Protein AF-A0A7S1Y754-F1 (afdb_monomer_lite)

InterPro domains:
  IPR017932 Glutamine amidotransferase type 2 domain [PS51278] (1-113)

Secondary structure (DSSP, 8-state):
----SB-TTSPBTT------------SSS---STTSS-EE-S--EEEEEEE---TT-SSPEEEEEEE--EE--SS---EEEETTEEEEHHHHHHHHHHHHSS--S-SSGGG--

Sequence (113 aa):
VQSDAFDRAGKIRRGIRGFFGHTRFATTSKATFEGTHPHQWTPPQLRRVYLEESMNSPTPRITTLRVESYISHNGDFDFFRVNDKYYDLHSIQLWLERATGSPMPAAVDSAAI

Organism: NCBI:txid210454

Foldseek 3Di:
DDDDLADPVGDGDPDDPDDDADDEDDPDPDDDPLLGDWAWQDDWDWDWDFADDDPPDPGTDTDTDTDTDTDADYDQDQWDQDPNDIDGLVRQQVVSCVVRVGHQRDPDSGRRD

Radius of gyration: 17.81 Å; chains: 1; bounding box: 39×37×42 Å

pLDDT: mean 77.61, std 12.86, range [39.53, 95.19]

Structure (mmCIF, N/CA/C/O backbone):
data_AF-A0A7S1Y754-F1
#
_entry.id   AF-A0A7S1Y754-F1
#
loop_
_atom_site.group_PDB
_atom_site.id
_atom_site.type_symbol
_atom_site.label_atom_id
_atom_site.label_alt_id
_atom_site.label_comp_id
_atom_site.label_asym_id
_atom_site.label_entity_id
_atom_site.label_seq_id
_atom_site.pdbx_PDB_ins_code
_atom_site.Cartn_x
_atom_site.Cartn_y
_atom_site.Cartn_z
_atom_site.occupancy
_atom_site.B_iso_or_equiv
_atom_site.auth_seq_id
_atom_site.auth_comp_id
_atom_site.auth_asym_id
_atom_site.auth_atom_id
_atom_site.pdbx_PDB_model_num
ATOM 1 N N . VAL A 1 1 ? -19.010 3.529 26.899 1.00 39.53 1 VAL A N 1
ATOM 2 C CA . VAL A 1 1 ? -17.865 4.045 27.683 1.00 39.53 1 VAL A CA 1
ATOM 3 C C . VAL A 1 1 ? -16.703 4.215 26.723 1.00 39.53 1 VAL A C 1
ATOM 5 O O . VAL A 1 1 ? -16.173 3.234 26.224 1.00 39.53 1 VAL A O 1
ATOM 8 N N . GLN A 1 2 ? -16.452 5.461 26.336 1.00 40.62 2 GLN A N 1
ATOM 9 C CA . GLN A 1 2 ? -15.443 5.878 25.366 1.00 40.62 2 GLN A CA 1
ATOM 10 C C . GLN A 1 2 ? -14.132 6.034 26.146 1.00 40.62 2 GLN A C 1
ATOM 12 O O . GLN A 1 2 ? -14.094 6.839 27.068 1.00 40.62 2 GLN A O 1
ATOM 17 N N . SER A 1 3 ? -13.102 5.234 25.867 1.00 45.09 3 SER A N 1
ATOM 18 C CA . SER A 1 3 ? -11.825 5.335 26.589 1.00 45.09 3 SER A CA 1
ATOM 19 C C . SER A 1 3 ? -10.647 5.522 25.630 1.00 45.09 3 SER A C 1
ATOM 21 O O . SER A 1 3 ? -10.145 4.568 25.041 1.00 45.09 3 SER A O 1
ATOM 23 N N . ASP A 1 4 ? -10.236 6.783 25.486 1.00 48.28 4 ASP A N 1
ATOM 24 C CA . ASP A 1 4 ? -8.884 7.275 25.794 1.00 48.28 4 ASP A CA 1
ATOM 25 C C . ASP A 1 4 ? -7.648 6.646 25.129 1.00 48.28 4 ASP A C 1
ATOM 27 O O . ASP A 1 4 ? -6.551 6.692 25.688 1.00 48.28 4 ASP A O 1
ATOM 31 N N . ALA A 1 5 ? -7.753 6.143 23.899 1.00 56.75 5 ALA A N 1
ATOM 32 C CA . ALA A 1 5 ? -6.554 5.762 23.145 1.00 56.75 5 ALA A CA 1
ATOM 33 C C . ALA A 1 5 ? -5.685 6.970 22.730 1.00 56.75 5 ALA A C 1
ATOM 35 O O . ALA A 1 5 ? -4.492 6.804 22.482 1.00 56.75 5 ALA A O 1
ATOM 36 N N . PHE A 1 6 ? -6.245 8.185 22.678 1.00 56.06 6 PHE A N 1
ATOM 37 C CA . PHE A 1 6 ? -5.576 9.380 22.153 1.00 56.06 6 PHE A CA 1
ATOM 38 C C . PHE A 1 6 ? -5.581 10.533 23.160 1.00 56.06 6 PHE A C 1
ATOM 40 O O . PHE A 1 6 ? -6.542 10.712 23.906 1.00 56.06 6 PHE A O 1
ATOM 47 N N . ASP A 1 7 ? -4.506 11.320 23.201 1.00 66.31 7 ASP A N 1
ATOM 48 C CA . ASP A 1 7 ? -4.495 12.592 23.922 1.00 66.31 7 ASP A CA 1
ATOM 49 C C . ASP A 1 7 ? -5.238 13.696 23.141 1.00 66.31 7 ASP A C 1
ATOM 51 O O . ASP A 1 7 ? -5.651 13.511 21.995 1.00 66.31 7 ASP A O 1
ATOM 55 N N . ARG A 1 8 ? -5.412 14.872 23.763 1.00 55.56 8 ARG A N 1
ATOM 56 C CA . ARG A 1 8 ? -6.086 16.029 23.139 1.00 55.56 8 ARG A CA 1
ATOM 57 C C . ARG A 1 8 ? -5.368 16.557 21.885 1.00 55.56 8 ARG A C 1
ATOM 59 O O . ARG A 1 8 ? -5.959 17.340 21.153 1.00 55.56 8 ARG A O 1
ATOM 66 N N . ALA A 1 9 ? -4.127 16.134 21.641 1.00 60.53 9 ALA A N 1
ATOM 67 C CA . ALA A 1 9 ? -3.339 16.454 20.454 1.00 60.53 9 ALA A CA 1
ATOM 68 C C . ALA A 1 9 ? -3.352 15.317 19.408 1.00 60.53 9 ALA A C 1
ATOM 70 O O . ALA A 1 9 ? -2.640 15.393 18.409 1.00 60.53 9 ALA A O 1
ATOM 71 N N . GLY A 1 10 ? -4.141 14.256 19.622 1.00 55.06 10 GLY A N 1
ATOM 72 C CA . GLY A 1 10 ? -4.284 13.130 18.701 1.00 55.06 10 GLY A CA 1
ATOM 73 C C . GLY A 1 10 ? -3.158 12.091 18.755 1.00 55.06 10 GLY A C 1
ATOM 74 O O . GLY A 1 10 ? -3.099 11.232 17.872 1.00 55.06 10 GLY A O 1
ATOM 75 N N . LYS A 1 11 ? -2.267 12.126 19.758 1.00 54.72 11 LYS A N 1
ATOM 76 C CA . LYS A 1 11 ? -1.202 11.120 19.937 1.00 54.72 11 LYS A CA 1
ATOM 77 C C . LYS A 1 11 ? -1.704 9.911 20.715 1.00 54.72 11 LYS A C 1
ATOM 79 O O . LYS A 1 11 ? -2.455 10.059 21.675 1.00 54.72 11 LYS A O 1
ATOM 84 N N . ILE A 1 12 ? -1.243 8.718 20.335 1.00 59.72 12 ILE A N 1
ATOM 85 C CA . ILE A 1 12 ? -1.601 7.469 21.019 1.00 59.72 12 ILE A CA 1
ATOM 86 C C . ILE A 1 12 ? -1.026 7.486 22.442 1.00 59.72 12 ILE A C 1
ATOM 88 O O . ILE A 1 12 ? 0.193 7.525 22.631 1.00 59.72 12 ILE A O 1
ATOM 92 N N . ARG A 1 13 ? -1.892 7.418 23.454 1.00 55.09 13 ARG A N 1
ATOM 93 C CA . ARG A 1 13 ? -1.487 7.246 24.852 1.00 55.09 13 ARG A CA 1
ATOM 94 C C . ARG A 1 13 ? -0.952 5.824 25.031 1.00 55.09 13 ARG A C 1
ATOM 96 O O . ARG A 1 13 ? -1.676 4.866 24.794 1.00 55.09 13 ARG A O 1
ATOM 103 N N . ARG A 1 14 ? 0.313 5.688 25.454 1.00 57.19 14 ARG A N 1
ATOM 104 C CA . ARG A 1 14 ? 1.014 4.394 25.639 1.00 57.19 14 ARG A CA 1
ATOM 105 C C . ARG A 1 14 ? 1.164 3.546 24.361 1.00 57.19 14 ARG A C 1
ATOM 107 O O . ARG A 1 14 ? 1.377 2.342 24.453 1.00 57.19 14 ARG A O 1
ATOM 114 N N . GLY A 1 15 ? 1.072 4.153 23.177 1.00 52.59 15 GLY A N 1
ATOM 115 C CA . GLY A 1 15 ? 1.297 3.449 21.914 1.00 52.59 15 GLY A CA 1
ATOM 116 C C . GLY A 1 15 ? 2.775 3.136 21.702 1.00 52.59 15 GLY A C 1
ATOM 117 O O . GLY A 1 15 ? 3.618 4.025 21.830 1.00 52.59 15 GLY A O 1
ATOM 118 N N . ILE A 1 16 ? 3.092 1.891 21.347 1.00 55.91 16 ILE A N 1
ATOM 119 C CA . ILE A 1 16 ? 4.417 1.542 20.829 1.00 55.91 16 ILE A CA 1
ATOM 120 C C . ILE A 1 16 ? 4.526 2.171 19.440 1.00 55.91 16 ILE A C 1
ATOM 122 O O . ILE A 1 16 ? 3.724 1.881 18.554 1.00 55.91 16 ILE A O 1
ATOM 126 N N . ARG A 1 17 ? 5.506 3.056 19.251 1.00 61.12 17 ARG A N 1
ATOM 127 C CA . ARG A 1 17 ? 5.850 3.566 17.925 1.00 61.12 17 ARG A CA 1
ATOM 128 C C . ARG A 1 17 ? 6.731 2.511 17.261 1.00 61.12 17 ARG A C 1
ATOM 130 O O . ARG A 1 17 ? 7.913 2.416 17.577 1.00 61.12 17 ARG A O 1
ATOM 137 N N . GLY A 1 18 ? 6.130 1.669 16.426 1.00 64.44 18 GLY A N 1
ATOM 138 C CA . GLY A 1 18 ? 6.881 0.721 15.611 1.00 64.44 18 GLY A CA 1
ATOM 139 C C . GLY A 1 18 ? 7.705 1.478 14.574 1.00 64.44 18 GLY A C 1
ATOM 140 O O . GLY A 1 18 ? 7.185 2.370 13.906 1.00 64.44 18 GLY A O 1
ATOM 141 N N . PHE A 1 19 ? 8.990 1.150 14.467 1.00 71.25 19 PHE A N 1
ATOM 142 C CA . PHE A 1 19 ? 9.811 1.571 13.338 1.00 71.25 19 PHE A CA 1
ATOM 143 C C . PHE A 1 19 ? 9.775 0.451 12.309 1.00 71.25 19 PHE A C 1
ATOM 145 O O . PHE A 1 19 ? 10.216 -0.662 12.589 1.00 71.25 19 PHE A O 1
ATOM 152 N N . PHE A 1 20 ? 9.229 0.750 11.137 1.00 72.44 20 PHE A N 1
ATOM 153 C CA . PHE A 1 20 ? 9.139 -0.188 10.030 1.00 72.44 20 PHE A CA 1
ATOM 154 C C . PHE A 1 20 ? 10.071 0.303 8.931 1.00 72.44 20 PHE A C 1
ATOM 156 O O . PHE A 1 20 ? 9.955 1.436 8.469 1.00 72.44 20 PHE A O 1
ATOM 163 N N . GLY A 1 21 ? 11.024 -0.540 8.558 1.00 78.50 21 GLY A N 1
ATOM 164 C CA . GLY A 1 21 ? 11.944 -0.301 7.457 1.00 78.50 21 GLY A CA 1
ATOM 165 C C . GLY A 1 21 ? 11.950 -1.508 6.536 1.00 78.50 21 GLY A C 1
ATOM 166 O O . GLY A 1 21 ? 11.627 -2.619 6.958 1.00 78.50 21 GLY A O 1
ATOM 167 N N . HIS A 1 22 ? 12.314 -1.285 5.280 1.00 81.69 22 HIS A N 1
ATOM 168 C CA . HIS A 1 22 ? 12.379 -2.336 4.282 1.00 81.69 22 HIS A CA 1
ATOM 169 C C . HIS A 1 22 ? 13.625 -2.147 3.413 1.00 81.69 22 HIS A C 1
ATOM 171 O O . HIS A 1 22 ? 13.834 -1.089 2.820 1.00 8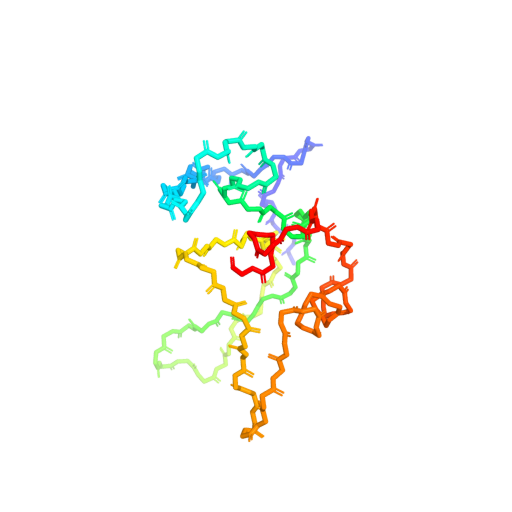1.69 22 HIS A O 1
ATOM 177 N N . THR A 1 23 ? 14.465 -3.177 3.343 1.00 79.94 23 THR A N 1
ATOM 178 C CA . THR A 1 23 ? 15.642 -3.190 2.470 1.00 79.94 23 THR A CA 1
ATOM 179 C C . THR A 1 23 ? 15.243 -3.742 1.108 1.00 79.94 23 THR A C 1
ATOM 181 O O . THR A 1 23 ? 15.070 -4.947 0.965 1.00 79.94 23 THR A O 1
ATOM 184 N N . ARG A 1 24 ? 15.115 -2.861 0.110 1.00 77.06 24 ARG A N 1
ATOM 185 C CA . ARG A 1 24 ? 14.796 -3.248 -1.269 1.00 77.06 24 ARG A CA 1
ATOM 186 C C . ARG A 1 24 ? 16.040 -3.746 -2.008 1.00 77.06 24 ARG A C 1
ATOM 188 O O . ARG A 1 24 ? 17.065 -3.066 -2.023 1.00 77.06 24 ARG A O 1
ATOM 195 N N . PHE A 1 25 ? 15.902 -4.864 -2.718 1.00 75.88 25 PHE A N 1
ATOM 196 C CA . PHE A 1 25 ? 16.857 -5.319 -3.732 1.00 75.88 25 PHE A CA 1
ATOM 197 C C . PHE A 1 25 ? 16.363 -4.895 -5.117 1.00 75.88 25 PHE A C 1
ATOM 199 O O . PHE A 1 25 ? 15.448 -5.497 -5.669 1.00 75.88 25 PHE A O 1
ATOM 206 N N . ALA A 1 26 ? 16.925 -3.810 -5.648 1.00 72.44 26 ALA A N 1
ATOM 207 C CA . ALA A 1 26 ? 16.497 -3.252 -6.925 1.00 72.44 26 ALA A CA 1
ATOM 208 C C . ALA A 1 26 ? 17.053 -4.053 -8.114 1.00 72.44 26 ALA A C 1
ATOM 210 O O . ALA A 1 26 ? 18.237 -4.386 -8.144 1.00 72.44 26 ALA A O 1
ATOM 211 N N . THR A 1 27 ? 16.222 -4.277 -9.132 1.00 73.44 27 THR A N 1
ATOM 212 C CA . THR A 1 27 ? 16.609 -4.835 -10.444 1.00 73.44 27 THR A CA 1
ATOM 213 C C . THR A 1 27 ? 17.289 -3.797 -11.350 1.00 73.44 27 THR A C 1
ATOM 215 O O . THR A 1 27 ? 17.856 -4.131 -12.388 1.00 73.44 27 THR A O 1
ATOM 218 N N . THR A 1 28 ? 17.283 -2.525 -10.934 1.00 73.19 28 THR A N 1
ATOM 219 C CA . THR A 1 28 ? 17.896 -1.379 -11.616 1.00 73.19 28 THR A CA 1
ATOM 220 C C . THR A 1 28 ? 18.848 -0.623 -10.689 1.00 73.19 28 THR A C 1
ATOM 222 O O . THR A 1 28 ? 18.631 -0.546 -9.481 1.00 73.19 28 THR A O 1
ATOM 225 N N . SER A 1 29 ? 19.889 -0.007 -11.255 1.00 76.38 29 SER A N 1
ATOM 226 C CA . SER A 1 29 ? 20.858 0.820 -10.521 1.00 76.38 29 SER A CA 1
ATOM 227 C C . SER A 1 29 ? 20.321 2.204 -10.123 1.00 76.38 29 SER A C 1
ATOM 229 O O . SER A 1 29 ? 20.998 2.945 -9.408 1.00 76.38 29 SER A O 1
ATOM 231 N N . LYS A 1 30 ? 19.112 2.581 -10.563 1.00 79.62 30 LYS A N 1
ATOM 232 C CA . LYS A 1 30 ? 18.512 3.884 -10.249 1.00 79.62 30 LYS A CA 1
ATOM 233 C C . LYS A 1 30 ? 17.853 3.875 -8.864 1.00 79.62 30 LYS A C 1
ATOM 235 O O . LYS A 1 30 ? 16.777 3.309 -8.679 1.00 79.62 30 LYS A O 1
ATOM 240 N N . ALA A 1 31 ? 18.456 4.583 -7.913 1.00 79.56 31 ALA A N 1
ATOM 241 C CA . ALA A 1 31 ? 17.842 4.874 -6.620 1.00 79.56 31 ALA A CA 1
ATOM 242 C C . ALA A 1 31 ? 16.869 6.062 -6.738 1.00 79.56 31 ALA A C 1
ATOM 244 O O . ALA A 1 31 ? 17.243 7.138 -7.205 1.00 79.56 31 ALA A O 1
ATOM 245 N N . THR A 1 32 ? 15.618 5.877 -6.317 1.00 81.06 32 THR A N 1
ATOM 246 C CA . THR A 1 32 ? 14.597 6.938 -6.252 1.00 81.06 32 THR A CA 1
ATOM 247 C C . THR A 1 32 ? 13.799 6.794 -4.965 1.00 81.06 32 THR A C 1
ATOM 249 O O . THR A 1 32 ? 13.643 5.674 -4.487 1.00 81.06 32 THR A O 1
ATOM 252 N N . PHE A 1 33 ? 13.281 7.900 -4.422 1.00 81.62 33 PHE A N 1
ATOM 253 C CA . PHE A 1 33 ? 12.405 7.860 -3.244 1.00 81.62 33 PHE A CA 1
ATOM 254 C C . PHE A 1 33 ? 11.118 7.075 -3.510 1.00 81.62 33 PHE A C 1
ATOM 256 O O . PHE A 1 33 ? 10.683 6.317 -2.651 1.00 81.62 33 PHE A O 1
ATOM 263 N N . GLU A 1 34 ? 10.550 7.201 -4.709 1.00 81.38 34 GLU A N 1
ATOM 264 C CA . GLU A 1 34 ? 9.353 6.452 -5.101 1.00 81.38 34 GLU A CA 1
ATOM 265 C C . GLU A 1 34 ? 9.610 4.943 -5.071 1.00 81.38 34 GLU A C 1
ATOM 267 O O . GLU A 1 34 ? 8.806 4.193 -4.537 1.00 81.38 34 GLU A O 1
ATOM 272 N N . GLY A 1 35 ? 10.772 4.489 -5.541 1.00 76.94 35 GLY A N 1
ATOM 273 C CA . GLY A 1 35 ? 11.168 3.082 -5.470 1.00 76.94 35 GLY A CA 1
ATOM 274 C C . GLY A 1 35 ? 11.643 2.610 -4.089 1.00 76.94 35 GLY A C 1
ATOM 275 O O . GLY A 1 35 ? 12.271 1.556 -4.021 1.00 76.94 35 GLY A O 1
ATOM 276 N N . THR A 1 36 ? 11.448 3.374 -3.006 1.00 82.06 36 THR A N 1
ATOM 277 C CA . THR A 1 36 ? 11.744 2.923 -1.630 1.00 82.06 36 THR A CA 1
ATOM 278 C C . THR A 1 36 ? 10.486 2.467 -0.905 1.00 82.06 36 THR A C 1
ATOM 280 O O . THR A 1 36 ? 9.389 2.892 -1.235 1.00 82.06 36 THR A O 1
ATOM 283 N N . HIS A 1 37 ? 10.646 1.606 0.097 1.00 81.94 37 HIS A N 1
ATOM 284 C CA . HIS A 1 37 ? 9.564 1.072 0.925 1.00 81.94 37 HIS A CA 1
ATOM 285 C C . HIS A 1 37 ? 9.852 1.354 2.410 1.00 81.94 37 HIS A C 1
ATOM 287 O O . HIS A 1 37 ? 11.021 1.519 2.782 1.00 81.94 37 HIS A O 1
ATOM 293 N N . PRO A 1 38 ? 8.835 1.306 3.288 1.00 86.12 38 PRO A N 1
ATOM 294 C CA . PRO A 1 38 ? 7.417 1.044 3.005 1.00 86.12 38 PRO A CA 1
ATOM 295 C C . PRO A 1 38 ? 6.667 2.265 2.455 1.00 86.12 38 PRO A C 1
ATOM 297 O O . PRO A 1 38 ? 6.950 3.397 2.844 1.00 86.12 38 PRO A O 1
ATOM 300 N N . HIS A 1 39 ? 5.653 2.021 1.621 1.00 85.94 39 HIS A N 1
ATOM 301 C CA . HIS A 1 39 ? 4.698 3.051 1.205 1.00 85.94 39 HIS A CA 1
ATOM 302 C C . HIS A 1 39 ? 3.489 3.066 2.126 1.00 85.94 39 HIS A C 1
ATOM 304 O O . HIS A 1 39 ? 2.894 2.026 2.406 1.00 85.94 39 HIS A O 1
ATOM 310 N N . GLN A 1 40 ? 3.104 4.252 2.590 1.00 87.88 40 GLN A N 1
ATOM 311 C CA . GLN A 1 40 ? 1.845 4.427 3.305 1.00 87.88 40 GLN A CA 1
ATOM 312 C C . GLN A 1 40 ? 0.711 4.546 2.288 1.00 87.88 40 GLN A C 1
ATOM 314 O O . GLN A 1 40 ? 0.614 5.551 1.589 1.00 87.88 40 GLN A O 1
ATOM 319 N N . TRP A 1 41 ? -0.1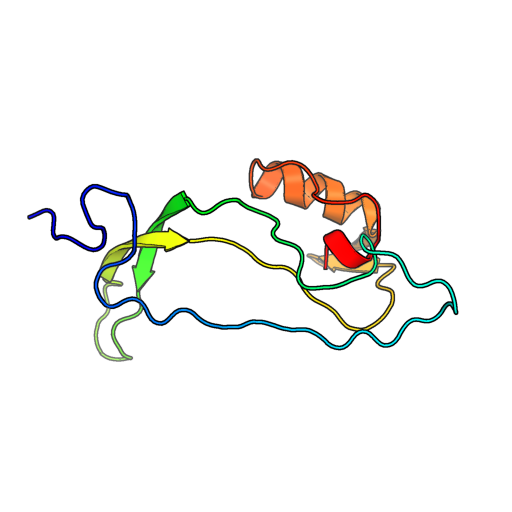60 3.539 2.220 1.00 87.50 41 TRP A N 1
ATOM 320 C CA . TRP A 1 41 ? -1.283 3.545 1.281 1.00 87.50 41 TRP A CA 1
ATOM 321 C C . TRP A 1 41 ? -2.489 4.306 1.827 1.00 87.50 41 TRP A C 1
ATOM 323 O O . TRP A 1 41 ? -3.161 5.037 1.106 1.00 87.50 41 TRP A O 1
ATOM 333 N N . THR A 1 42 ? -2.775 4.152 3.120 1.00 88.38 42 THR A N 1
ATOM 334 C CA . THR A 1 42 ? -3.870 4.879 3.771 1.00 88.38 42 THR A CA 1
ATOM 335 C C . THR A 1 42 ? -3.329 5.745 4.895 1.00 88.38 42 THR A C 1
ATOM 337 O O . THR A 1 42 ? -2.578 5.226 5.732 1.00 88.38 42 THR A O 1
ATOM 340 N N . PRO A 1 43 ? -3.769 7.009 5.019 1.00 87.06 43 PRO A N 1
ATOM 341 C CA . PRO A 1 43 ? -3.498 7.763 6.227 1.00 87.06 43 PRO A CA 1
ATOM 342 C C . PRO A 1 43 ? -4.159 7.067 7.426 1.00 87.06 43 PRO A C 1
ATOM 344 O O . PRO A 1 43 ? -5.098 6.282 7.259 1.00 87.06 43 PRO A O 1
ATOM 347 N N . PRO A 1 44 ? -3.735 7.376 8.656 1.00 86.56 44 PRO A N 1
ATOM 348 C CA . PRO A 1 44 ? -4.325 6.766 9.831 1.00 86.56 44 PRO A CA 1
ATOM 349 C C . PRO A 1 44 ? -5.803 7.123 9.983 1.00 86.56 44 PRO A C 1
ATOM 351 O O . PRO A 1 44 ? -6.172 8.297 10.037 1.00 86.56 44 PRO A O 1
ATOM 354 N N . GLN A 1 45 ? -6.648 6.105 10.112 1.00 84.81 45 GLN A N 1
ATOM 355 C CA . GLN A 1 45 ? -8.099 6.253 10.195 1.00 84.81 45 GLN A CA 1
ATOM 356 C C . GLN A 1 45 ? -8.669 5.412 11.336 1.00 84.81 45 GLN A C 1
ATOM 358 O O . GLN A 1 45 ? -8.215 4.300 11.594 1.00 84.81 45 GLN A O 1
ATOM 363 N N . LEU A 1 46 ? -9.691 5.926 12.026 1.00 87.62 46 LEU A N 1
ATOM 364 C CA . LEU A 1 46 ? -10.423 5.138 13.018 1.00 87.62 46 LEU A CA 1
ATOM 365 C C . LEU A 1 46 ? -11.316 4.125 12.299 1.00 87.62 46 LEU A C 1
ATOM 367 O O . LEU A 1 46 ? -12.215 4.500 11.547 1.00 87.62 46 LEU A O 1
ATOM 371 N N . ARG A 1 47 ? -11.076 2.837 12.538 1.00 85.94 47 ARG A N 1
ATOM 372 C CA . ARG A 1 47 ? -11.824 1.728 11.946 1.00 85.94 47 ARG A CA 1
ATOM 373 C C . ARG A 1 47 ? -12.360 0.815 13.040 1.00 85.94 47 ARG A C 1
ATOM 375 O O . ARG A 1 47 ? -11.730 0.625 14.081 1.00 85.94 47 ARG A O 1
ATOM 382 N N . ARG A 1 48 ? -13.543 0.250 12.793 1.00 88.31 48 ARG A N 1
ATOM 383 C CA . ARG A 1 48 ? -14.112 -0.813 13.623 1.00 88.31 48 ARG A CA 1
ATOM 384 C C . ARG A 1 48 ? -13.379 -2.111 13.300 1.00 88.31 48 ARG A C 1
ATOM 386 O O . ARG A 1 48 ? -13.409 -2.551 12.156 1.00 88.31 48 ARG A O 1
ATOM 393 N N . VAL A 1 49 ? -12.734 -2.694 14.300 1.00 85.25 49 VAL A N 1
ATOM 394 C CA . VAL A 1 49 ? -11.948 -3.923 14.196 1.00 85.25 49 VAL A CA 1
ATOM 395 C C . VAL A 1 49 ? -12.629 -5.014 15.013 1.00 85.25 49 VAL A C 1
ATOM 397 O O . VAL A 1 49 ? -13.120 -4.764 16.116 1.00 85.25 49 VAL A O 1
ATOM 400 N N . TYR A 1 50 ? -12.658 -6.215 14.448 1.00 86.00 50 TYR A N 1
ATOM 401 C CA . TYR A 1 50 ? -13.129 -7.426 15.105 1.00 86.00 50 TYR A CA 1
ATOM 402 C C . TYR A 1 50 ? -11.899 -8.183 15.590 1.00 86.00 50 TYR A C 1
ATOM 404 O O . TYR A 1 50 ? -11.087 -8.625 14.782 1.00 86.00 50 TYR A O 1
ATOM 412 N N . LEU A 1 51 ? -11.726 -8.253 16.903 1.00 78.62 51 LEU A N 1
ATOM 413 C CA . LEU A 1 51 ? -10.629 -8.968 17.533 1.00 78.62 51 LEU A CA 1
ATOM 414 C C . LEU A 1 51 ? -11.092 -10.382 17.866 1.00 78.62 51 LEU A C 1
ATOM 416 O O . LEU A 1 51 ? -12.137 -10.568 18.494 1.00 78.62 51 LEU A O 1
ATOM 420 N N . GLU A 1 52 ? -10.307 -11.366 17.453 1.00 74.75 52 GLU A N 1
ATOM 421 C CA . GLU A 1 52 ? -10.505 -12.752 17.855 1.00 74.75 52 GLU A CA 1
ATOM 422 C C . GLU A 1 52 ? -9.985 -12.934 19.289 1.00 74.75 52 GLU A C 1
ATOM 424 O O . GLU A 1 52 ? -8.796 -12.761 19.560 1.00 74.75 52 GLU A O 1
ATOM 429 N N . GLU A 1 53 ? -10.879 -13.231 20.236 1.00 63.09 53 GLU A N 1
ATOM 430 C CA . GLU A 1 53 ? -10.525 -13.415 21.649 1.00 63.09 53 GLU A CA 1
ATOM 431 C C . GLU A 1 53 ? -10.415 -14.904 21.995 1.00 63.09 53 GLU A C 1
ATOM 433 O O . GLU A 1 53 ? -11.284 -15.479 22.643 1.00 63.09 53 GLU A O 1
ATOM 438 N N . SER A 1 54 ? -9.286 -15.511 21.618 1.00 60.94 54 SER A N 1
ATOM 439 C CA . SER A 1 54 ? -8.931 -16.912 21.899 1.00 60.94 54 SER A CA 1
ATOM 440 C C . SER A 1 54 ? -9.900 -17.959 21.323 1.00 60.94 54 SER A C 1
ATOM 442 O O . SER A 1 54 ? -11.073 -17.704 21.073 1.00 60.94 54 SER A O 1
ATOM 444 N N . MET A 1 55 ? -9.420 -19.197 21.197 1.00 61.34 55 MET A N 1
ATOM 445 C CA . MET A 1 55 ? -10.190 -20.339 20.674 1.00 61.34 55 MET A CA 1
ATOM 446 C C . MET A 1 55 ? -11.490 -20.652 21.451 1.00 61.34 55 MET A C 1
ATOM 448 O O . MET A 1 55 ? -12.288 -21.461 20.986 1.00 61.34 55 MET A O 1
ATOM 452 N N . ASN A 1 56 ? -11.717 -20.037 22.621 1.00 65.25 56 ASN A N 1
ATOM 453 C CA . ASN A 1 56 ? -12.827 -20.355 23.525 1.00 65.25 56 ASN A CA 1
ATOM 454 C C . ASN A 1 56 ? -13.948 -19.300 23.569 1.00 65.25 56 ASN A C 1
ATOM 456 O O . ASN A 1 56 ? -14.924 -19.504 24.292 1.00 65.25 56 ASN A O 1
ATOM 460 N N . SER A 1 57 ? -13.840 -18.186 22.836 1.00 66.00 57 SER A N 1
ATOM 461 C CA . SER A 1 57 ? -14.917 -17.191 22.750 1.00 66.00 57 SER A CA 1
ATOM 462 C C . SER A 1 57 ? -15.557 -17.220 21.359 1.00 66.00 57 SER A C 1
ATOM 464 O O . SER A 1 57 ? -14.897 -16.872 20.382 1.00 66.00 57 SER A O 1
ATOM 466 N N . PRO A 1 58 ? -16.844 -17.592 21.231 1.00 68.38 58 PRO A N 1
ATOM 467 C CA . PRO A 1 58 ? -17.512 -17.674 19.932 1.00 68.38 58 PRO A CA 1
ATOM 468 C C . PRO A 1 58 ? -17.840 -16.299 19.331 1.00 68.38 58 PRO A C 1
ATOM 4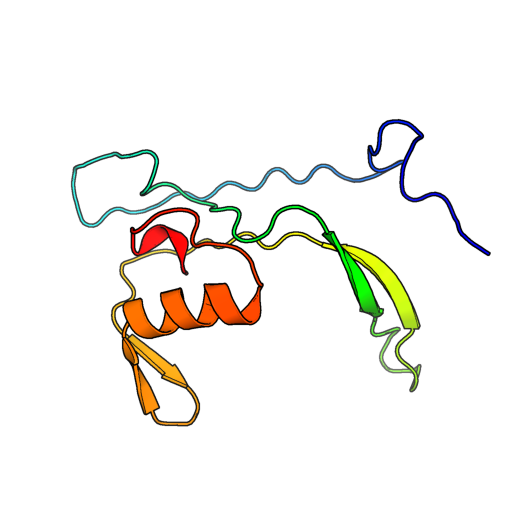70 O O . PRO A 1 58 ? -18.277 -16.219 18.184 1.00 68.38 58 PRO A O 1
ATOM 473 N N . THR A 1 59 ? -17.671 -15.209 20.087 1.00 76.69 59 THR A N 1
ATOM 474 C CA . THR A 1 59 ? -18.010 -13.857 19.636 1.00 76.69 59 THR A CA 1
ATOM 475 C C . THR A 1 59 ? -16.761 -12.987 19.535 1.00 76.69 59 THR A C 1
ATOM 477 O O . THR A 1 59 ? -16.138 -12.723 20.568 1.00 76.69 59 THR A O 1
ATOM 480 N N . PRO A 1 60 ? -16.409 -12.482 18.336 1.00 78.19 60 PRO A N 1
ATOM 481 C CA . PRO A 1 60 ? -15.298 -11.558 18.195 1.00 78.19 60 PRO A CA 1
ATOM 482 C C . PRO A 1 60 ? -15.624 -10.255 18.917 1.00 78.19 60 PRO A C 1
ATOM 484 O O . PRO A 1 60 ? -16.709 -9.679 18.765 1.00 78.19 60 PRO A O 1
ATOM 487 N N . ARG A 1 61 ? -14.668 -9.756 19.694 1.00 81.12 61 ARG A N 1
ATOM 488 C CA . ARG A 1 61 ? -14.829 -8.480 20.374 1.00 81.12 61 ARG A CA 1
ATOM 489 C C . ARG A 1 61 ? -14.687 -7.351 19.369 1.00 81.12 61 ARG A C 1
ATOM 491 O O . ARG A 1 61 ? -13.699 -7.246 18.648 1.00 81.12 61 ARG A O 1
ATOM 498 N N . ILE A 1 62 ? -15.661 -6.453 19.375 1.00 84.62 62 ILE A N 1
ATOM 499 C CA . ILE A 1 62 ? -15.663 -5.275 18.516 1.00 84.62 62 ILE A CA 1
ATOM 500 C C . ILE A 1 62 ? -14.997 -4.116 19.258 1.00 84.62 62 ILE A C 1
ATOM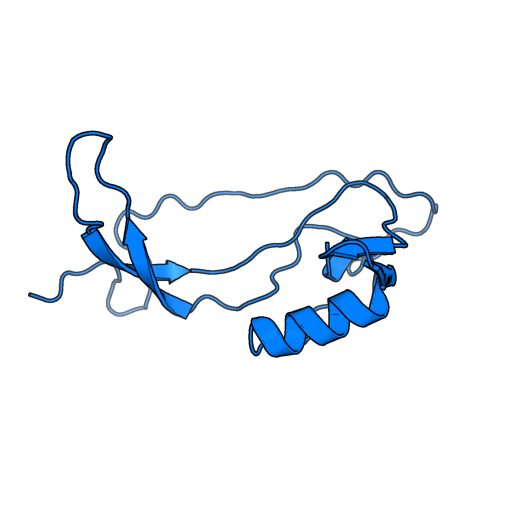 502 O O . ILE A 1 62 ? -15.386 -3.776 20.375 1.00 84.62 62 ILE A O 1
ATOM 506 N N . THR A 1 63 ? -14.016 -3.477 18.628 1.00 84.94 63 THR A N 1
ATOM 507 C CA . THR A 1 63 ? -13.386 -2.254 19.140 1.00 84.94 63 THR A CA 1
ATOM 508 C C . THR A 1 63 ? -13.115 -1.263 18.009 1.00 84.94 63 THR A C 1
ATOM 510 O O . THR A 1 63 ? -13.167 -1.621 16.834 1.00 84.94 63 THR A O 1
ATOM 513 N N . THR A 1 64 ? -12.824 -0.010 18.346 1.00 84.69 64 THR A N 1
ATOM 514 C CA . THR A 1 64 ? -12.409 1.011 17.377 1.00 84.69 64 THR A CA 1
ATOM 515 C C . THR A 1 64 ? -10.926 1.292 17.562 1.00 84.69 64 THR A C 1
ATOM 517 O O . THR A 1 64 ? -10.515 1.744 18.630 1.00 84.69 64 THR A O 1
ATOM 520 N N . LEU A 1 65 ? -10.129 1.050 16.521 1.00 83.06 65 LEU A N 1
ATOM 521 C CA . LEU A 1 65 ? -8.683 1.280 16.517 1.00 83.06 65 LEU A CA 1
ATOM 522 C C . LEU A 1 65 ? -8.300 2.241 15.393 1.00 83.06 65 LEU A C 1
ATOM 524 O O . LEU A 1 65 ? -8.987 2.331 14.377 1.00 83.06 65 LEU A O 1
ATOM 528 N N . ARG A 1 66 ? -7.190 2.961 15.570 1.00 83.12 66 ARG A N 1
ATOM 529 C CA . ARG A 1 66 ? -6.556 3.708 14.480 1.00 83.12 66 ARG A CA 1
ATOM 530 C C . ARG A 1 66 ? -5.738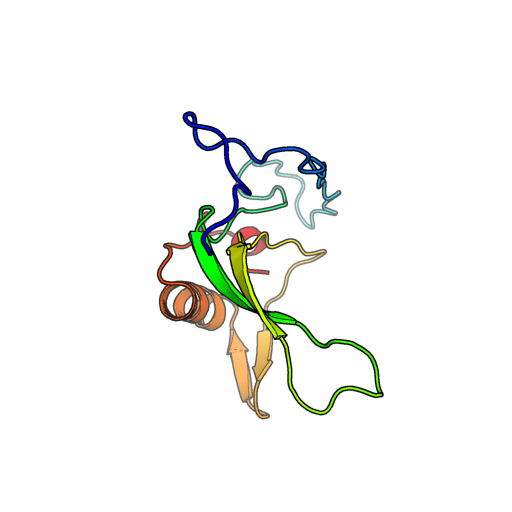 2.727 13.657 1.00 83.12 66 ARG A C 1
ATOM 532 O O . ARG A 1 66 ? -4.824 2.107 14.188 1.00 83.12 66 ARG A O 1
ATOM 539 N N . VAL A 1 67 ? -6.103 2.593 12.393 1.00 84.44 67 VAL A N 1
ATOM 540 C CA . VAL A 1 67 ? -5.494 1.677 11.436 1.00 84.44 67 VAL A CA 1
ATOM 541 C C . VAL A 1 67 ? -4.909 2.500 10.302 1.00 84.44 67 VAL A C 1
ATOM 543 O O . VAL A 1 67 ? -5.520 3.462 9.838 1.00 84.44 67 VAL A O 1
ATOM 546 N N . GLU A 1 68 ? -3.721 2.110 9.878 1.00 87.88 68 GLU A N 1
ATOM 547 C CA . GLU A 1 68 ? -3.060 2.579 8.671 1.00 87.88 68 GLU A CA 1
ATOM 548 C C . GLU A 1 68 ? -2.448 1.370 7.970 1.00 87.88 68 GLU A C 1
ATOM 550 O O . GLU A 1 68 ? -1.994 0.429 8.624 1.00 87.88 68 GLU A O 1
ATOM 555 N N . SER A 1 69 ? -2.477 1.386 6.644 1.00 86.88 69 SER A N 1
ATOM 556 C CA . SER A 1 69 ? -1.925 0.334 5.808 1.00 86.88 69 SER A CA 1
ATOM 557 C C . SER A 1 69 ? -0.613 0.806 5.208 1.00 86.88 69 SER A C 1
ATOM 559 O O . SER A 1 69 ? -0.566 1.818 4.503 1.00 86.88 69 SER A O 1
ATOM 561 N N . TYR A 1 70 ? 0.434 0.040 5.489 1.00 87.56 70 TYR A N 1
ATOM 562 C CA . TYR A 1 70 ? 1.722 0.143 4.829 1.00 87.56 70 TYR A CA 1
ATOM 563 C C . TYR A 1 70 ? 1.910 -1.058 3.92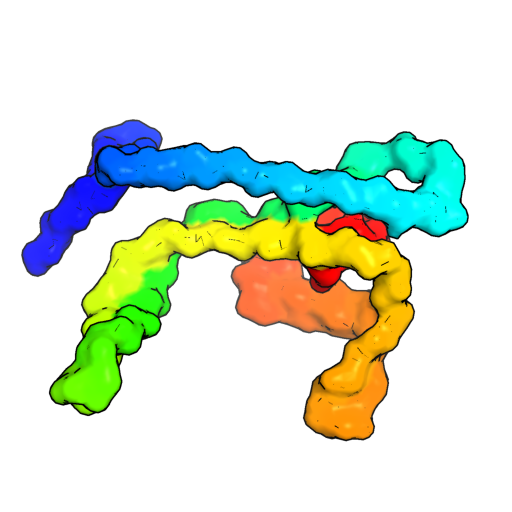1 1.00 87.56 70 TYR A C 1
ATOM 565 O O . TYR A 1 70 ? 1.514 -2.172 4.265 1.00 87.56 70 TYR A O 1
ATOM 573 N N . ILE A 1 71 ? 2.511 -0.802 2.775 1.00 82.75 71 ILE A N 1
ATOM 574 C CA . ILE A 1 71 ? 2.710 -1.760 1.704 1.00 82.75 71 ILE A CA 1
ATOM 575 C C . ILE A 1 71 ? 4.223 -1.861 1.452 1.00 82.75 71 ILE A C 1
ATOM 577 O O . ILE A 1 71 ? 4.940 -0.851 1.477 1.00 82.75 71 ILE A O 1
ATOM 581 N N . SER A 1 72 ? 4.727 -3.092 1.363 1.00 80.62 72 SER A N 1
ATOM 582 C CA . SER A 1 72 ? 6.154 -3.374 1.212 1.00 80.62 72 SER A CA 1
ATOM 583 C C . SER A 1 72 ? 6.369 -4.746 0.594 1.00 80.62 72 SER A C 1
ATOM 585 O O . SER A 1 72 ? 5.867 -5.743 1.119 1.00 80.62 72 SER A O 1
ATOM 587 N N . HIS A 1 73 ? 7.252 -4.816 -0.396 1.00 76.81 73 HIS A N 1
ATOM 588 C CA . HIS A 1 73 ? 7.538 -6.059 -1.095 1.00 76.81 73 HIS A CA 1
ATOM 589 C C . HIS A 1 73 ? 8.968 -6.142 -1.620 1.00 76.81 73 HIS A C 1
ATOM 591 O O . HIS A 1 73 ? 9.657 -5.132 -1.739 1.00 76.81 73 HIS A O 1
ATOM 597 N N . ASN A 1 74 ? 9.416 -7.362 -1.918 1.00 68.00 74 ASN A N 1
ATOM 598 C CA . ASN A 1 74 ? 10.729 -7.626 -2.498 1.00 68.00 74 ASN A CA 1
ATOM 599 C C . ASN A 1 74 ? 10.576 -8.182 -3.920 1.00 68.00 74 ASN A C 1
ATOM 601 O O . ASN A 1 74 ? 10.202 -9.343 -4.073 1.00 68.00 74 ASN A O 1
ATOM 605 N N . GLY A 1 75 ? 10.965 -7.393 -4.922 1.00 66.50 75 GLY A N 1
ATOM 606 C CA . GLY A 1 75 ? 11.038 -7.808 -6.329 1.00 66.50 75 GLY A CA 1
ATOM 607 C C . GLY A 1 75 ? 9.872 -7.305 -7.171 1.00 66.50 75 GLY A C 1
ATOM 608 O O . GLY A 1 75 ? 8.873 -6.866 -6.641 1.00 66.50 75 GLY A O 1
ATOM 609 N N . ASP A 1 76 ? 9.993 -7.346 -8.488 1.00 70.81 76 ASP A N 1
ATOM 610 C CA . ASP A 1 76 ? 8.983 -6.751 -9.363 1.00 70.81 76 ASP A CA 1
ATOM 611 C C . ASP A 1 76 ? 7.817 -7.755 -9.534 1.00 70.81 76 ASP A C 1
ATOM 613 O O . ASP A 1 76 ? 8.026 -8.925 -9.863 1.00 70.81 76 ASP A O 1
ATOM 617 N N . PHE A 1 77 ? 6.585 -7.339 -9.237 1.00 73.38 77 PHE A N 1
ATOM 618 C CA . PHE A 1 77 ? 5.389 -8.185 -9.345 1.00 73.38 77 PHE A CA 1
ATOM 619 C C . PHE A 1 77 ? 4.570 -7.762 -10.562 1.00 73.38 77 PHE A C 1
ATOM 621 O O . PHE A 1 77 ? 3.857 -6.758 -10.533 1.00 73.38 77 PHE A O 1
ATOM 628 N N . ASP A 1 78 ? 4.624 -8.574 -11.612 1.00 77.44 78 ASP A N 1
ATOM 629 C CA . ASP A 1 78 ? 3.925 -8.266 -12.860 1.00 77.44 78 ASP A CA 1
ATOM 630 C C . ASP A 1 78 ? 2.456 -8.716 -12.847 1.00 77.44 78 ASP A C 1
ATOM 632 O O . ASP A 1 78 ? 1.597 -8.060 -13.442 1.00 77.44 78 ASP A O 1
ATOM 636 N N . PHE A 1 79 ? 2.150 -9.830 -12.162 1.00 85.44 79 PHE A N 1
ATOM 637 C CA . PHE A 1 79 ? 0.830 -10.466 -12.203 1.00 85.44 79 PHE A CA 1
ATOM 638 C C . PHE A 1 79 ? 0.382 -11.076 -10.873 1.00 85.44 79 PHE A C 1
ATOM 640 O O . PHE A 1 79 ? 1.162 -11.657 -10.121 1.00 85.44 79 PHE A O 1
ATOM 647 N N . PHE A 1 80 ? -0.931 -11.050 -10.657 1.00 86.12 80 PHE A N 1
ATOM 648 C CA . PHE A 1 80 ? -1.617 -11.569 -9.481 1.00 86.12 80 PHE A CA 1
ATOM 649 C C . PHE A 1 80 ? -2.679 -12.577 -9.874 1.00 86.12 80 PHE A C 1
ATOM 651 O O . PHE A 1 80 ? -3.524 -12.289 -10.718 1.00 86.12 80 PHE A O 1
ATOM 658 N N . ARG A 1 81 ? -2.696 -13.736 -9.213 1.00 91.50 81 ARG A N 1
ATOM 659 C CA . ARG A 1 81 ? -3.773 -14.713 -9.377 1.00 91.50 81 ARG A CA 1
ATOM 660 C C . ARG A 1 81 ? -4.838 -14.499 -8.305 1.00 91.50 81 ARG A C 1
ATOM 662 O O . ARG A 1 81 ? -4.612 -14.808 -7.140 1.00 91.50 81 ARG A O 1
ATOM 669 N N . VAL A 1 82 ? -6.010 -14.019 -8.710 1.00 89.12 82 VAL A N 1
ATOM 670 C CA . VAL A 1 82 ? -7.180 -13.837 -7.840 1.00 89.12 82 VAL A CA 1
ATOM 671 C C . VAL A 1 82 ? -8.350 -14.597 -8.448 1.00 89.12 82 VAL A C 1
ATOM 673 O O . VAL A 1 82 ? -8.714 -14.351 -9.595 1.00 89.12 82 VAL A O 1
ATOM 676 N N . ASN A 1 83 ? -8.940 -15.526 -7.688 1.00 92.06 83 ASN A N 1
ATOM 677 C CA . ASN A 1 83 ? -10.065 -16.351 -8.147 1.00 92.06 83 ASN A CA 1
ATOM 678 C C . ASN A 1 83 ? -9.808 -16.994 -9.530 1.00 92.06 83 ASN A C 1
ATOM 680 O O . ASN A 1 83 ? -10.577 -16.808 -10.474 1.00 92.06 83 ASN A O 1
ATOM 684 N N . ASP A 1 84 ? -8.657 -17.661 -9.661 1.00 94.38 84 ASP A N 1
ATOM 685 C CA . ASP A 1 84 ? -8.191 -18.334 -10.885 1.00 94.38 84 ASP A CA 1
ATOM 686 C C . ASP A 1 84 ? -8.016 -17.456 -12.131 1.00 94.38 84 ASP A C 1
ATOM 688 O O . ASP A 1 84 ? -7.816 -17.966 -13.233 1.00 94.38 84 ASP A O 1
ATOM 692 N N . LYS A 1 85 ? -8.010 -16.131 -11.966 1.00 95.19 85 LYS A N 1
ATOM 693 C CA . LYS A 1 85 ? -7.723 -15.171 -13.032 1.00 95.19 85 LYS A CA 1
ATOM 694 C C . LYS A 1 85 ? -6.456 -14.395 -12.728 1.00 95.19 85 LYS A C 1
ATOM 696 O O . LYS A 1 85 ? -6.188 -14.069 -11.573 1.00 95.19 85 LYS A O 1
ATOM 701 N N . TYR A 1 86 ? -5.695 -14.104 -13.776 1.00 94.75 86 TYR A N 1
ATOM 702 C CA . TYR A 1 86 ? -4.515 -13.257 -13.687 1.00 94.75 86 TYR A CA 1
ATOM 703 C C . TYR A 1 86 ? -4.893 -11.793 -13.912 1.00 94.75 86 TYR A C 1
ATOM 705 O O . TYR A 1 86 ? -5.624 -11.475 -14.849 1.00 94.75 86 TYR A O 1
ATOM 713 N N . TYR A 1 87 ? -4.382 -10.926 -13.047 1.00 92.00 87 TYR A N 1
ATOM 714 C CA . TYR A 1 87 ? -4.507 -9.474 -13.109 1.00 92.00 87 TYR A CA 1
ATOM 715 C C . TYR A 1 87 ? -3.112 -8.870 -13.153 1.00 92.00 87 TYR A C 1
ATOM 717 O O . TYR A 1 87 ? -2.237 -9.324 -12.419 1.00 92.00 87 TYR A O 1
ATOM 725 N N . ASP A 1 88 ? -2.902 -7.872 -14.003 1.00 91.25 88 ASP A N 1
ATOM 726 C CA . ASP A 1 88 ? -1.647 -7.125 -14.011 1.00 91.25 88 ASP A CA 1
ATOM 727 C C . ASP A 1 88 ? -1.539 -6.191 -12.793 1.00 91.25 88 ASP A C 1
ATOM 729 O O . ASP A 1 88 ? -2.522 -5.898 -12.100 1.00 91.25 88 ASP A O 1
ATOM 733 N N . LEU A 1 89 ? -0.322 -5.712 -12.538 1.00 87.25 89 LEU A N 1
ATOM 734 C CA . LEU A 1 89 ? -0.032 -4.711 -11.511 1.00 87.25 89 LEU A CA 1
ATOM 735 C C . LEU A 1 89 ? -0.975 -3.499 -11.583 1.00 87.25 89 LEU A C 1
ATOM 737 O O . LEU A 1 89 ? -1.490 -3.054 -10.558 1.00 87.25 89 LEU A O 1
ATOM 741 N N . HIS A 1 90 ? -1.226 -2.976 -12.785 1.00 88.75 90 HIS A N 1
ATOM 742 C CA . HIS A 1 90 ? -2.049 -1.782 -12.975 1.00 88.75 90 HIS A CA 1
ATOM 743 C C . HIS A 1 90 ? -3.499 -1.994 -12.512 1.00 88.75 90 HIS A C 1
ATOM 745 O O . HIS A 1 90 ? -4.095 -1.139 -11.853 1.00 88.75 90 HIS A O 1
ATOM 751 N N . SER A 1 91 ? -4.061 -3.166 -12.795 1.00 91.88 91 SER A N 1
ATOM 752 C CA . SER A 1 91 ? -5.393 -3.563 -12.346 1.00 91.88 91 SER A CA 1
ATOM 753 C C . SER A 1 91 ? -5.471 -3.624 -10.823 1.00 91.88 91 SER A C 1
ATOM 755 O O . SER A 1 91 ? -6.466 -3.183 -10.243 1.00 91.88 91 SER A O 1
ATOM 757 N N . ILE A 1 92 ? -4.422 -4.132 -10.166 1.00 89.19 92 ILE A N 1
ATOM 758 C CA . ILE A 1 92 ? -4.341 -4.170 -8.702 1.00 89.19 92 ILE A CA 1
ATOM 759 C C . ILE A 1 92 ? -4.184 -2.767 -8.115 1.00 89.19 92 ILE A C 1
ATOM 761 O O . ILE A 1 92 ? -4.892 -2.441 -7.165 1.00 89.19 92 ILE A O 1
ATOM 765 N N . GLN A 1 93 ? -3.349 -1.911 -8.706 1.00 88.81 93 GLN A N 1
ATOM 766 C CA . GLN A 1 93 ? -3.197 -0.506 -8.311 1.00 88.81 93 GLN A CA 1
ATOM 767 C C . GLN A 1 93 ? -4.543 0.232 -8.310 1.00 88.81 93 GLN A C 1
ATOM 769 O O . GLN A 1 93 ? -4.944 0.798 -7.292 1.00 88.81 93 GLN A O 1
ATOM 774 N N . LEU A 1 94 ? -5.289 0.156 -9.417 1.00 91.38 94 LEU A N 1
ATOM 775 C CA . LEU A 1 94 ? -6.613 0.776 -9.531 1.00 91.38 94 LEU A CA 1
ATOM 776 C C . LEU A 1 94 ? -7.635 0.166 -8.567 1.00 91.38 94 LEU A C 1
ATOM 778 O O . LEU A 1 94 ? -8.528 0.856 -8.066 1.00 91.38 94 LEU A O 1
ATOM 782 N N . TRP A 1 95 ? -7.545 -1.141 -8.324 1.00 91.44 95 TRP A N 1
ATOM 783 C CA . TRP A 1 95 ? -8.403 -1.801 -7.351 1.00 91.44 95 TRP A CA 1
ATOM 784 C C . TRP A 1 95 ? -8.107 -1.325 -5.926 1.00 91.44 95 TRP A C 1
ATOM 786 O O . TRP A 1 95 ? -9.053 -1.034 -5.197 1.00 91.44 95 TRP A O 1
ATOM 796 N N . LEU A 1 96 ? -6.835 -1.186 -5.542 1.00 89.69 96 LEU A N 1
ATOM 797 C CA . LEU A 1 96 ? -6.434 -0.727 -4.214 1.00 89.69 96 LEU A CA 1
ATOM 798 C C . LEU A 1 96 ? -6.947 0.683 -3.921 1.00 89.69 96 LEU A C 1
ATOM 800 O O . LEU A 1 96 ? -7.455 0.915 -2.826 1.00 89.69 96 LEU A O 1
ATOM 804 N N . GLU A 1 97 ? -6.905 1.602 -4.888 1.00 92.50 97 GLU A N 1
ATOM 805 C CA . GLU A 1 97 ? -7.474 2.944 -4.701 1.00 92.50 97 GLU A CA 1
ATOM 806 C C . GLU A 1 97 ? -8.968 2.892 -4.358 1.00 92.50 97 GLU A C 1
ATOM 808 O O . GLU A 1 97 ? -9.446 3.583 -3.456 1.00 92.50 97 GLU A O 1
ATOM 813 N N . ARG A 1 98 ? -9.715 2.020 -5.045 1.00 92.75 98 ARG A N 1
ATOM 814 C CA . ARG A 1 98 ? -11.153 1.822 -4.809 1.00 92.75 98 ARG A CA 1
ATOM 815 C C . ARG A 1 98 ? -11.423 1.097 -3.494 1.00 92.75 98 ARG A C 1
ATOM 817 O O . ARG A 1 98 ? -12.371 1.443 -2.795 1.00 92.75 98 ARG A O 1
ATOM 824 N N . ALA A 1 99 ? -10.613 0.092 -3.166 1.00 89.94 99 ALA A N 1
ATOM 825 C CA . ALA A 1 99 ? -10.773 -0.736 -1.977 1.00 89.94 99 ALA A CA 1
ATOM 826 C C . ALA A 1 99 ? -10.462 0.042 -0.693 1.00 89.94 99 ALA A C 1
ATOM 828 O O . ALA A 1 99 ? -11.141 -0.139 0.319 1.00 89.94 99 ALA A O 1
ATOM 829 N N . THR A 1 100 ? -9.462 0.925 -0.727 1.00 88.31 100 THR A N 1
ATOM 830 C CA . THR A 1 100 ? -9.049 1.707 0.443 1.00 88.31 100 THR A CA 1
ATOM 831 C C . THR A 1 100 ? -9.652 3.110 0.481 1.00 88.31 100 THR A C 1
ATOM 833 O O . THR A 1 100 ? -9.689 3.732 1.546 1.00 88.31 100 THR A O 1
ATOM 836 N N . GLY A 1 101 ? -10.134 3.620 -0.656 1.00 90.06 101 GLY A N 1
ATOM 837 C CA . GLY A 1 101 ? -10.597 5.000 -0.796 1.00 90.06 101 GLY A CA 1
ATOM 838 C C . GLY A 1 101 ? -9.468 6.025 -0.653 1.00 90.06 101 GLY A C 1
ATOM 839 O O . GLY A 1 101 ? -9.727 7.162 -0.263 1.00 90.06 101 GLY A O 1
ATOM 840 N N . SER A 1 102 ? -8.218 5.617 -0.880 1.00 90.31 102 SER A N 1
ATOM 841 C CA . SER A 1 102 ? -7.031 6.477 -0.833 1.00 90.31 102 SER A CA 1
ATOM 842 C C . SER A 1 102 ? -6.303 6.415 -2.177 1.00 90.31 102 SER A C 1
ATOM 844 O O . SER A 1 102 ? -6.204 5.324 -2.737 1.00 90.31 102 SER A O 1
ATOM 846 N N . PRO A 1 103 ? -5.825 7.554 -2.710 1.00 91.31 103 PRO A N 1
ATOM 847 C CA . PRO A 1 103 ? -5.099 7.570 -3.974 1.00 91.31 103 PRO A CA 1
ATOM 848 C C . PRO A 1 103 ? -3.783 6.802 -3.849 1.00 91.31 103 PRO A C 1
ATOM 850 O O . PRO A 1 103 ? -3.185 6.748 -2.772 1.00 91.31 103 PRO A O 1
ATOM 853 N N . MET A 1 104 ? -3.322 6.244 -4.963 1.00 89.56 104 MET A N 1
ATOM 854 C CA . MET A 1 104 ? -2.048 5.549 -5.046 1.00 89.56 104 MET A CA 1
ATOM 855 C C . MET A 1 104 ? -0.900 6.509 -4.667 1.00 89.56 104 MET A C 1
ATOM 857 O O . MET A 1 104 ? -0.812 7.604 -5.230 1.00 89.56 104 MET A O 1
ATOM 861 N N . PRO A 1 105 ? -0.008 6.134 -3.729 1.00 88.12 105 PRO A N 1
ATOM 862 C CA . PRO A 1 105 ? 1.005 7.043 -3.197 1.00 88.12 105 PRO A CA 1
ATOM 863 C C . PRO A 1 105 ? 2.152 7.314 -4.182 1.00 88.12 105 PRO A C 1
ATOM 865 O O . PRO A 1 105 ? 2.753 8.384 -4.127 1.00 88.12 105 PRO A O 1
ATOM 868 N N . ALA A 1 106 ? 2.445 6.380 -5.093 1.00 85.25 106 ALA A N 1
ATOM 869 C CA . ALA A 1 106 ? 3.371 6.583 -6.205 1.00 85.25 106 ALA A CA 1
ATOM 870 C C . ALA A 1 106 ? 3.031 5.645 -7.374 1.00 85.25 106 ALA A C 1
ATOM 872 O O . ALA A 1 106 ? 2.485 4.569 -7.170 1.00 85.25 106 ALA A O 1
ATOM 873 N N . ALA A 1 107 ? 3.375 6.029 -8.605 1.00 80.81 107 ALA A N 1
ATOM 874 C CA . ALA A 1 107 ? 3.052 5.253 -9.813 1.00 80.81 107 ALA A CA 1
ATOM 875 C C . ALA A 1 107 ? 3.999 4.067 -10.082 1.00 80.81 107 ALA A C 1
ATOM 877 O O . ALA A 1 107 ? 3.937 3.445 -11.141 1.00 80.81 107 ALA A O 1
ATOM 878 N N . VAL A 1 108 ? 4.896 3.772 -9.146 1.00 78.19 108 VAL A N 1
ATOM 879 C CA . VAL A 1 108 ? 5.836 2.656 -9.238 1.00 78.19 108 VAL A CA 1
ATOM 880 C C . VAL A 1 108 ? 5.196 1.364 -8.731 1.00 78.19 108 VAL A C 1
ATOM 882 O O . VAL A 1 108 ? 4.324 1.375 -7.863 1.00 78.19 108 VAL A O 1
ATOM 885 N N . ASP A 1 109 ? 5.666 0.239 -9.248 1.00 74.19 109 ASP A N 1
ATOM 886 C CA . ASP A 1 109 ? 5.373 -1.112 -8.754 1.00 74.19 109 ASP A CA 1
ATOM 887 C C . ASP A 1 109 ? 5.572 -1.251 -7.239 1.00 74.19 109 ASP A C 1
ATOM 889 O O . ASP A 1 109 ? 4.757 -1.844 -6.536 1.00 74.19 109 ASP A O 1
ATOM 893 N N . SER A 1 110 ? 6.612 -0.599 -6.728 1.00 72.81 110 SER A N 1
ATOM 894 C CA . SER A 1 110 ? 6.932 -0.422 -5.318 1.00 72.81 110 SER A CA 1
ATOM 895 C C . SER A 1 110 ? 5.768 0.053 -4.440 1.00 72.81 110 SER A C 1
ATOM 897 O O . SER A 1 110 ? 5.678 -0.320 -3.275 1.00 72.81 110 SER A O 1
ATOM 899 N N . ALA A 1 111 ? 4.864 0.876 -4.969 1.00 74.19 111 ALA A N 1
ATOM 900 C CA . ALA A 1 111 ? 3.822 1.508 -4.167 1.00 74.19 111 ALA A CA 1
ATOM 901 C C . ALA A 1 111 ? 2.650 0.591 -3.835 1.00 74.19 111 ALA A C 1
ATOM 903 O O . ALA A 1 111 ? 1.952 0.844 -2.857 1.00 74.19 111 ALA A O 1
ATOM 904 N N . ALA A 1 112 ? 2.407 -0.426 -4.656 1.00 70.31 112 ALA A N 1
ATOM 905 C CA . ALA A 1 112 ? 1.145 -1.154 -4.667 1.00 70.31 112 ALA A CA 1
ATOM 906 C C . ALA A 1 112 ? 1.225 -2.562 -4.077 1.00 70.31 112 ALA A C 1
ATOM 908 O O . ALA A 1 112 ? 0.207 -3.257 -4.069 1.00 70.31 112 ALA A O 1
ATOM 909 N N . ILE A 1 113 ? 2.412 -2.995 -3.626 1.00 64.56 113 ILE A N 1
ATOM 910 C CA . ILE A 1 113 ? 2.683 -4.390 -3.246 1.00 64.56 113 ILE A CA 1
ATOM 911 C C . ILE A 1 113 ? 3.503 -4.512 -1.962 1.00 64.56 113 ILE A C 1
ATOM 913 O O . ILE A 1 113 ? 4.421 -3.704 -1.726 1.00 64.56 113 ILE A O 1
#